Protein AF-A0A498G0J4-F1 (afdb_monomer_lite)

Secondary structure (DSSP, 8-state):
------------SS--EEEEEEEEEETTTTEEEEEEEE-S-S--------TT-TT-EEEEEEEEEETTEEEEEEEEEEE-------TT-HHHHHHHHHTTSPTT-HHHHHHHHHHHHHHHHHHHHHHHS---HHHHHHHHHHHHHHHHHTT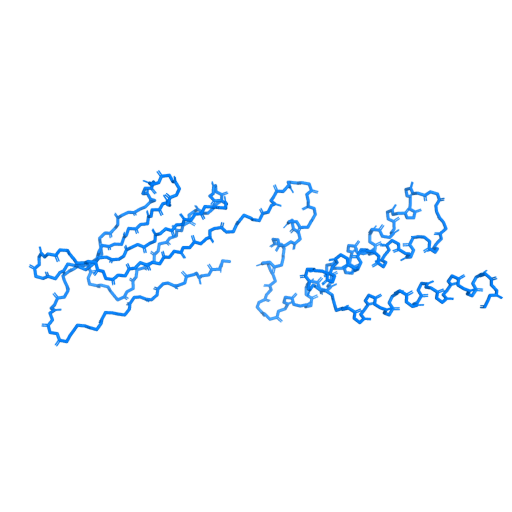SS-HHHHHHHHHHHHHHHHHHTT-

pLDDT: mean 75.8, std 14.81, range [30.44, 91.94]

Foldseek 3Di:
DPDDDDQFDDDDPDFDWAKKWKWKAFPVVRHTPDIDIGGDDNDDDDDDDLPVPAQIKIKIWMWTQTPNDTDTRDIDIDGRHNQPPPVPPPPSVVVVVLVVDDPPCSLVSLLVVLVVCLVVQLVCCVVPPPDDNLVSLVSSLVSVVVCVVVPNHPPVVSVVSVCVSVVVVVVVVVD

Sequence (175 aa):
MNDTVVSAEFRNNTNDISSWRVTAVVEETNTTLWDETVSDTDAYQHDLDVETRAGQHVEVTVYATVDGQEQFVDSARFTIADTPTNDNSLLSTLADLEGLAAPGTTESFTWFLAMIVTTLGVAAVGATLPVGGEAAGLAGVLILTGFSTIGWVGYDVVFAAGVAVGSLALLRRGL

Structure (mmCIF, N/CA/C/O backbone):
data_AF-A0A498G0J4-F1
#
_entry.id   AF-A0A498G0J4-F1
#
loop_
_atom_site.group_PDB
_atom_site.id
_atom_site.type_symbol
_atom_site.label_atom_id
_atom_site.label_alt_id
_atom_site.label_comp_id
_atom_site.label_asym_id
_atom_site.label_entity_id
_atom_site.label_seq_id
_atom_site.pdbx_PDB_ins_code
_atom_site.Cartn_x
_atom_site.Cartn_y
_atom_site.Cartn_z
_atom_site.occupancy
_atom_site.B_iso_or_equiv
_atom_site.auth_seq_id
_atom_site.auth_comp_id
_atom_site.auth_asym_id
_atom_site.auth_atom_id
_atom_site.pdbx_PDB_model_num
ATOM 1 N N . MET A 1 1 ? -13.308 2.069 2.331 1.00 30.44 1 MET A N 1
ATOM 2 C CA . MET A 1 1 ? -13.586 1.786 3.755 1.00 30.44 1 MET A CA 1
ATOM 3 C C . MET A 1 1 ? -13.578 0.276 3.910 1.00 30.44 1 MET A C 1
ATOM 5 O O . MET A 1 1 ? -14.507 -0.366 3.443 1.00 30.44 1 MET A O 1
ATOM 9 N N . ASN A 1 2 ? -12.472 -0.287 4.404 1.00 35.56 2 ASN A N 1
ATOM 10 C CA . ASN A 1 2 ? -12.374 -1.718 4.695 1.00 35.56 2 ASN A CA 1
ATOM 11 C C . ASN A 1 2 ? -13.050 -1.944 6.049 1.00 35.56 2 ASN A C 1
ATOM 13 O O . ASN A 1 2 ? -12.502 -1.560 7.079 1.00 35.56 2 ASN A O 1
ATOM 17 N N . ASP A 1 3 ? -14.259 -2.492 6.026 1.00 38.25 3 ASP A N 1
ATOM 18 C CA . ASP A 1 3 ? -15.039 -2.767 7.229 1.00 38.25 3 ASP A CA 1
ATOM 19 C C . ASP A 1 3 ? -14.449 -4.020 7.893 1.00 38.25 3 ASP A C 1
ATOM 21 O O . ASP A 1 3 ? -14.627 -5.143 7.416 1.00 38.25 3 ASP A O 1
ATOM 25 N N . THR A 1 4 ? -13.635 -3.826 8.931 1.00 49.41 4 THR A N 1
ATOM 26 C CA . THR A 1 4 ? -13.033 -4.937 9.679 1.00 49.41 4 THR A CA 1
ATOM 27 C C . THR A 1 4 ? -13.975 -5.284 10.823 1.00 49.41 4 THR A C 1
ATOM 29 O O . THR A 1 4 ? -14.064 -4.550 11.802 1.00 49.41 4 THR A O 1
ATOM 32 N N . VAL A 1 5 ? -14.718 -6.381 10.674 1.00 47.78 5 VAL A N 1
ATOM 33 C CA . VAL A 1 5 ? -15.715 -6.821 11.657 1.00 47.78 5 VAL A CA 1
ATOM 34 C C . VAL A 1 5 ? -15.070 -7.765 12.667 1.00 47.78 5 VAL A C 1
ATOM 36 O O . VAL A 1 5 ? -14.419 -8.739 12.290 1.00 47.78 5 VAL A O 1
ATOM 39 N N . VAL A 1 6 ? -15.304 -7.503 13.951 1.00 45.38 6 VAL A N 1
ATOM 40 C CA . VAL A 1 6 ? -14.991 -8.420 15.052 1.00 45.38 6 VAL A CA 1
ATOM 41 C C . VAL A 1 6 ? -16.294 -9.076 15.487 1.00 45.38 6 VAL A C 1
ATOM 43 O O . VAL A 1 6 ? -17.215 -8.374 15.896 1.00 45.38 6 VAL A O 1
ATOM 46 N N . SER A 1 7 ? -16.398 -10.404 15.394 1.00 45.69 7 SER A N 1
ATOM 47 C CA . SER A 1 7 ? -17.532 -11.139 15.966 1.00 45.69 7 SER A CA 1
ATOM 48 C C . SER A 1 7 ? -17.078 -11.888 17.212 1.00 45.69 7 SER A C 1
ATOM 50 O O . SER A 1 7 ? -16.311 -12.844 17.106 1.00 45.69 7 SER A O 1
ATOM 52 N N . ALA A 1 8 ? -17.574 -11.481 18.376 1.00 43.59 8 ALA A N 1
ATOM 53 C CA . ALA A 1 8 ? -17.450 -12.257 19.601 1.00 43.59 8 ALA A CA 1
ATOM 54 C C . ALA A 1 8 ? -18.748 -13.056 19.795 1.00 43.59 8 ALA A C 1
ATOM 56 O O . ALA A 1 8 ? -19.815 -12.477 19.984 1.00 43.59 8 ALA A O 1
ATOM 57 N N . GLU A 1 9 ? -18.677 -14.387 19.729 1.00 42.59 9 GLU A N 1
ATOM 58 C CA . GLU 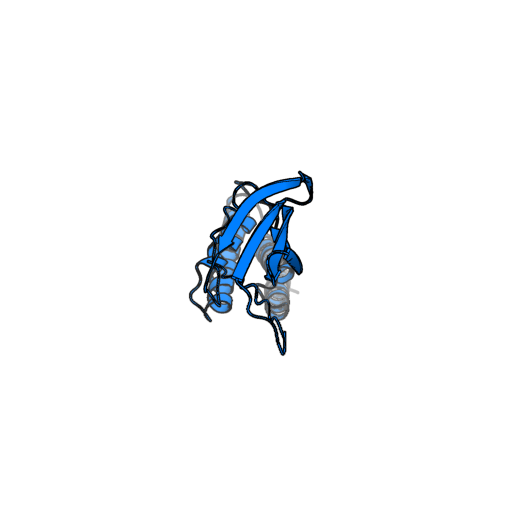A 1 9 ? -19.808 -15.252 20.073 1.00 42.59 9 GLU A CA 1
ATOM 59 C C . GLU A 1 9 ? -19.650 -15.762 21.505 1.00 42.59 9 GLU A C 1
ATOM 61 O O . GLU A 1 9 ? -18.791 -16.591 21.807 1.00 42.59 9 GLU A O 1
ATOM 66 N N . PHE A 1 10 ? -20.522 -15.303 22.399 1.00 43.44 10 PHE A N 1
ATOM 67 C CA . PHE A 1 10 ? -20.571 -15.795 23.768 1.00 43.44 10 PHE A CA 1
ATOM 68 C C . PHE A 1 10 ? -21.625 -16.894 23.892 1.00 43.44 10 PHE A C 1
ATOM 70 O O . PHE A 1 10 ? -22.830 -16.645 23.892 1.00 43.44 10 PHE A O 1
ATOM 77 N N . ARG A 1 11 ? -21.178 -18.146 24.013 1.00 38.62 11 ARG A N 1
ATOM 78 C CA . ARG A 1 11 ? -22.055 -19.265 24.379 1.00 38.62 11 ARG A CA 1
ATOM 79 C C . ARG A 1 11 ? -22.105 -19.394 25.892 1.00 38.62 11 ARG A C 1
ATOM 81 O O . ARG A 1 11 ? -21.336 -20.161 26.467 1.00 38.62 11 ARG A O 1
ATOM 88 N N . ASN A 1 12 ? -23.032 -18.692 26.533 1.00 43.75 12 ASN A N 1
ATOM 89 C CA . ASN A 1 12 ? -23.340 -18.948 27.935 1.00 43.75 12 ASN A CA 1
ATOM 90 C C . ASN A 1 12 ? -24.765 -19.464 28.071 1.00 43.75 12 ASN A C 1
ATOM 92 O O . ASN A 1 12 ? -25.736 -18.792 27.745 1.00 43.75 12 ASN A O 1
ATOM 96 N N . ASN A 1 13 ? -24.868 -20.709 28.519 1.00 42.84 13 ASN A N 1
ATOM 97 C CA . ASN A 1 13 ? -26.121 -21.441 28.572 1.00 42.84 13 ASN A CA 1
ATOM 98 C C . ASN A 1 13 ? -26.995 -21.069 29.779 1.00 42.84 13 ASN A C 1
ATOM 100 O O . ASN A 1 13 ? -27.997 -21.751 29.968 1.00 42.84 13 ASN A O 1
ATOM 104 N N . THR A 1 14 ? -26.661 -20.053 30.595 1.00 51.09 14 THR A N 1
ATOM 105 C CA . THR A 1 14 ? -27.470 -19.781 31.803 1.00 51.09 14 THR A CA 1
ATOM 106 C C . THR A 1 14 ? -27.392 -18.410 32.498 1.00 51.09 14 THR A C 1
ATOM 108 O O . THR A 1 14 ? -28.151 -18.255 33.449 1.00 51.09 14 THR A O 1
ATOM 111 N N . ASN A 1 15 ? -26.589 -17.412 32.100 1.00 53.31 15 ASN A N 1
ATOM 112 C CA . ASN A 1 15 ? -26.479 -16.175 32.906 1.00 53.31 15 ASN A CA 1
ATOM 113 C C . ASN A 1 15 ? -26.751 -14.905 32.082 1.00 53.31 15 ASN A C 1
ATOM 115 O O . ASN A 1 15 ? -26.121 -14.708 31.043 1.00 53.31 15 ASN A O 1
ATOM 119 N N . ASP A 1 16 ? -27.664 -14.055 32.566 1.00 64.62 16 ASP A N 1
ATOM 120 C CA . ASP A 1 16 ? -28.001 -12.761 31.963 1.00 64.62 16 ASP A CA 1
ATOM 121 C C . ASP A 1 16 ? -26.774 -11.832 31.988 1.00 64.62 16 ASP A C 1
ATOM 123 O O . ASP A 1 16 ? -26.195 -11.556 33.042 1.00 64.62 16 ASP A O 1
ATOM 127 N N . ILE A 1 17 ? -26.355 -11.356 30.816 1.00 71.25 17 ILE A N 1
ATOM 128 C CA . ILE A 1 17 ? -25.247 -10.406 30.671 1.00 71.25 17 ILE A CA 1
ATOM 129 C C . ILE A 1 17 ? -25.814 -9.005 30.868 1.00 71.25 17 ILE A C 1
ATOM 131 O O . ILE A 1 17 ? -26.719 -8.606 30.139 1.00 71.25 17 ILE A O 1
ATOM 135 N N . SER A 1 18 ? -25.294 -8.247 31.836 1.00 80.50 18 SER A N 1
ATOM 136 C CA . SER A 1 18 ? -25.824 -6.909 32.134 1.00 80.50 18 SER A CA 1
ATOM 137 C C . SER A 1 18 ? -25.182 -5.803 31.295 1.00 80.50 18 SER A C 1
ATOM 139 O O . SER A 1 18 ? -25.799 -4.770 31.043 1.00 80.50 18 SER A O 1
ATOM 141 N N . SER A 1 19 ? -23.920 -5.980 30.904 1.00 84.12 19 SER A N 1
ATOM 142 C CA . SER A 1 19 ? -23.195 -5.039 30.048 1.00 84.12 19 SER A CA 1
ATOM 143 C C . SER A 1 19 ? -21.946 -5.673 29.448 1.00 84.12 19 SER A C 1
ATOM 145 O O . SER A 1 19 ? -21.417 -6.661 29.958 1.00 84.12 19 SER A O 1
ATOM 147 N N . TRP A 1 20 ? -21.452 -5.047 28.391 1.00 85.50 20 TRP A N 1
ATOM 148 C CA . TRP A 1 20 ? -20.205 -5.350 27.712 1.00 85.50 20 TRP A CA 1
ATOM 149 C C . TRP A 1 20 ? -19.264 -4.164 27.864 1.00 85.50 20 TRP A C 1
ATOM 151 O O . TRP A 1 20 ? -19.692 -3.032 27.656 1.00 85.50 20 TRP A O 1
ATOM 161 N N . ARG A 1 21 ? -17.996 -4.395 28.199 1.00 88.94 21 ARG A N 1
ATOM 162 C CA . ARG A 1 21 ? -16.945 -3.380 28.088 1.00 88.94 21 ARG A CA 1
ATOM 163 C C . ARG A 1 21 ? -16.030 -3.756 26.939 1.00 88.94 21 ARG A C 1
ATOM 165 O O . ARG A 1 21 ? -15.528 -4.876 26.897 1.00 88.94 21 ARG A O 1
ATOM 172 N N . VAL A 1 22 ? -15.819 -2.837 26.012 1.00 88.44 22 VAL A N 1
ATOM 173 C CA . VAL A 1 22 ? -14.918 -3.024 24.880 1.00 88.44 22 VAL A CA 1
ATOM 174 C C . VAL A 1 22 ? -13.819 -1.980 24.994 1.00 88.44 22 VAL A C 1
ATOM 176 O O . VAL A 1 22 ? -14.094 -0.784 25.072 1.00 88.44 22 VAL A O 1
ATOM 179 N N . THR A 1 23 ? -12.574 -2.437 25.011 1.00 90.31 23 THR A N 1
ATOM 180 C CA . THR A 1 23 ? -11.399 -1.581 25.172 1.00 90.31 23 THR A CA 1
ATOM 181 C C . THR A 1 23 ? -10.451 -1.810 24.003 1.00 90.31 23 THR A C 1
ATOM 183 O O . THR A 1 23 ? -10.141 -2.956 23.690 1.00 90.31 23 THR A O 1
ATOM 186 N N . ALA A 1 24 ? -9.953 -0.740 23.385 1.00 88.75 24 ALA A N 1
ATOM 187 C CA . ALA A 1 24 ? -8.908 -0.814 22.366 1.00 88.75 24 ALA A CA 1
ATOM 188 C C . ALA A 1 24 ? -7.622 -0.149 22.856 1.00 88.75 24 ALA A C 1
ATOM 190 O O . ALA A 1 24 ? -7.640 0.993 23.325 1.00 88.75 24 ALA A O 1
ATOM 191 N N . VAL A 1 25 ? -6.495 -0.846 22.725 1.00 90.06 25 VAL A N 1
ATOM 192 C CA . VAL A 1 25 ? -5.181 -0.394 23.195 1.00 90.06 25 VAL A CA 1
ATOM 193 C C . VAL A 1 25 ? -4.144 -0.582 22.095 1.00 90.06 25 VAL A C 1
ATOM 195 O O . VAL A 1 25 ? -4.112 -1.611 21.429 1.00 90.06 25 VAL A O 1
ATOM 198 N N . VAL A 1 26 ? -3.274 0.411 21.909 1.00 88.12 26 VAL A N 1
ATOM 199 C CA . VAL A 1 26 ? -2.065 0.258 21.088 1.00 88.12 26 VAL A CA 1
ATOM 200 C C . VAL A 1 26 ? -1.035 -0.534 21.886 1.00 88.12 26 VAL A C 1
ATOM 202 O O . VAL A 1 26 ? -0.586 -0.053 22.929 1.00 88.12 26 VAL A O 1
ATOM 205 N N . GLU A 1 27 ? -0.648 -1.718 21.416 1.00 86.38 27 GLU A N 1
ATOM 206 C CA . GLU A 1 27 ? 0.245 -2.627 22.149 1.00 86.38 27 GLU A CA 1
ATOM 207 C C . GLU A 1 27 ? 1.622 -2.001 22.414 1.00 86.38 27 GLU A C 1
ATOM 209 O O . GLU A 1 27 ? 2.162 -2.123 23.514 1.00 86.38 27 GLU A O 1
ATOM 214 N N . GLU A 1 28 ? 2.196 -1.299 21.432 1.00 83.00 28 GLU A N 1
ATOM 215 C CA . GLU A 1 28 ? 3.559 -0.762 21.532 1.00 83.00 28 GLU A CA 1
ATOM 216 C C . GLU A 1 28 ? 3.696 0.332 22.590 1.00 83.00 28 GLU A C 1
ATOM 218 O O . GLU A 1 28 ? 4.736 0.454 23.241 1.00 83.00 28 GLU A O 1
ATOM 223 N N . THR A 1 29 ? 2.662 1.157 22.739 1.00 84.50 29 THR A N 1
ATOM 224 C CA . THR A 1 29 ? 2.675 2.322 23.632 1.00 84.50 29 THR A CA 1
ATOM 225 C C . THR A 1 29 ? 1.779 2.140 24.850 1.00 84.50 29 THR A C 1
ATOM 227 O O . THR A 1 29 ? 1.714 3.039 25.691 1.00 84.50 29 THR A O 1
ATOM 230 N N . ASN A 1 30 ? 1.072 1.010 24.941 1.00 87.06 30 ASN A N 1
ATOM 231 C CA . ASN A 1 30 ? 0.026 0.736 25.923 1.00 87.06 30 ASN A CA 1
ATOM 232 C C . ASN A 1 30 ? -0.978 1.898 26.058 1.00 87.06 30 ASN A C 1
ATOM 234 O O . ASN A 1 30 ? -1.400 2.272 27.153 1.00 87.06 30 ASN A O 1
ATOM 238 N N . THR A 1 31 ? -1.281 2.555 24.936 1.00 86.94 31 THR A N 1
ATOM 239 C CA . THR A 1 31 ? -2.159 3.728 24.905 1.00 86.94 31 THR A CA 1
ATOM 240 C C . THR A 1 31 ? -3.581 3.281 24.633 1.00 86.94 31 THR A C 1
ATOM 242 O O . THR A 1 31 ? -3.855 2.723 23.572 1.00 86.94 31 THR A O 1
ATOM 245 N N . THR A 1 32 ? -4.488 3.552 25.568 1.00 88.88 32 THR A N 1
ATOM 246 C CA . THR A 1 32 ? -5.921 3.331 25.367 1.00 88.88 32 THR A CA 1
ATOM 247 C C . THR A 1 32 ? -6.443 4.288 24.303 1.00 88.88 32 THR A C 1
ATOM 249 O O . THR A 1 32 ? -6.314 5.506 24.434 1.00 88.88 32 THR A O 1
ATOM 252 N N . LEU A 1 33 ? -7.012 3.726 23.241 1.00 86.06 33 LEU A N 1
ATOM 253 C CA . LEU A 1 33 ? -7.660 4.473 22.167 1.00 86.06 33 LEU A CA 1
ATOM 254 C C . LEU A 1 33 ? -9.079 4.851 22.578 1.00 86.06 33 LEU A C 1
ATOM 256 O O . LEU A 1 33 ? -9.476 6.005 22.444 1.00 86.06 33 LEU A O 1
ATOM 260 N N . TRP A 1 34 ? -9.808 3.879 23.117 1.00 87.88 34 TRP A N 1
ATOM 261 C CA . TRP A 1 34 ? -11.143 4.045 23.670 1.00 87.88 34 TRP A CA 1
ATOM 262 C C . TRP A 1 34 ? -11.450 2.886 24.623 1.00 87.88 34 TRP A C 1
ATOM 264 O O . TRP A 1 34 ? -10.852 1.809 24.533 1.00 87.88 34 TRP A O 1
ATOM 274 N N . ASP A 1 35 ? -12.352 3.139 25.564 1.00 90.44 35 ASP A N 1
ATOM 275 C CA . ASP A 1 35 ? -12.809 2.186 26.571 1.00 90.44 35 ASP A CA 1
ATOM 276 C C . ASP A 1 35 ? -14.283 2.466 26.848 1.00 90.44 35 ASP A C 1
ATOM 278 O O . ASP A 1 35 ? -14.627 3.481 27.456 1.00 90.44 35 ASP A O 1
ATOM 282 N N . GLU A 1 36 ? -15.152 1.614 26.318 1.00 88.69 36 GLU A N 1
ATOM 283 C CA . GLU A 1 36 ? -16.578 1.895 26.211 1.00 88.69 36 GLU A CA 1
ATOM 284 C C . GLU A 1 36 ? -17.394 0.766 26.816 1.00 88.69 36 GLU A C 1
ATOM 286 O O . GLU A 1 36 ? -17.119 -0.416 26.608 1.00 88.69 36 GLU A O 1
ATOM 291 N N . THR A 1 37 ? -18.414 1.137 27.586 1.00 88.69 37 THR A N 1
ATOM 292 C CA . THR A 1 37 ? -19.346 0.182 28.187 1.00 88.69 37 THR A CA 1
ATOM 293 C C . THR A 1 37 ? -20.699 0.298 27.508 1.00 88.69 37 THR A C 1
ATOM 295 O O . THR A 1 37 ? -21.330 1.352 27.534 1.00 88.69 37 THR A O 1
ATOM 298 N N . VAL A 1 38 ? -21.160 -0.805 26.936 1.00 86.00 38 VAL A N 1
ATOM 299 C CA . VAL A 1 38 ? -22.412 -0.917 26.193 1.00 86.00 38 VAL A CA 1
ATOM 300 C C . VAL A 1 38 ? -23.360 -1.890 26.886 1.00 86.00 38 VAL A C 1
ATOM 302 O O . VAL A 1 38 ? -22.966 -2.956 27.352 1.00 86.00 38 VAL A O 1
ATOM 305 N N . SER A 1 39 ? -24.630 -1.513 26.972 1.00 83.44 39 SER A N 1
ATOM 306 C CA . SER A 1 39 ? -25.714 -2.319 27.547 1.00 83.44 39 SER A CA 1
ATOM 307 C C . SER A 1 39 ? -26.675 -2.730 26.435 1.00 83.44 39 SER A C 1
ATOM 309 O O . SER A 1 39 ? -26.851 -1.967 25.488 1.00 83.44 39 SER A O 1
ATOM 311 N N . ASP A 1 40 ? -27.308 -3.897 26.560 1.00 66.81 40 ASP A N 1
ATOM 312 C CA . ASP A 1 40 ? -28.429 -4.318 25.703 1.00 66.81 40 ASP A CA 1
ATOM 313 C C . ASP A 1 40 ? -28.162 -4.238 24.187 1.00 66.81 40 ASP A C 1
ATOM 315 O O . ASP A 1 40 ? -29.012 -3.793 23.413 1.00 66.81 40 ASP A O 1
ATOM 319 N N . THR A 1 41 ? -26.975 -4.660 23.743 1.00 69.31 41 THR A N 1
ATOM 320 C CA . THR A 1 41 ? -26.645 -4.713 22.315 1.00 69.31 41 THR A CA 1
ATOM 321 C C . THR A 1 41 ? -25.939 -6.009 21.938 1.00 69.31 41 THR A C 1
ATOM 323 O O . THR A 1 41 ? -25.061 -6.482 22.659 1.00 69.31 41 THR A O 1
ATOM 326 N N . ASP A 1 42 ? -26.311 -6.547 20.777 1.00 67.25 42 ASP A N 1
ATOM 327 C CA . ASP A 1 42 ? -25.671 -7.710 20.153 1.00 67.25 42 ASP A CA 1
ATOM 328 C C . ASP A 1 42 ? -24.472 -7.301 19.278 1.00 67.25 42 ASP A C 1
ATOM 330 O O . ASP A 1 42 ? -23.692 -8.146 18.842 1.00 67.25 42 ASP A O 1
ATOM 334 N N . ALA A 1 43 ? -24.328 -6.001 18.992 1.00 67.44 43 ALA A N 1
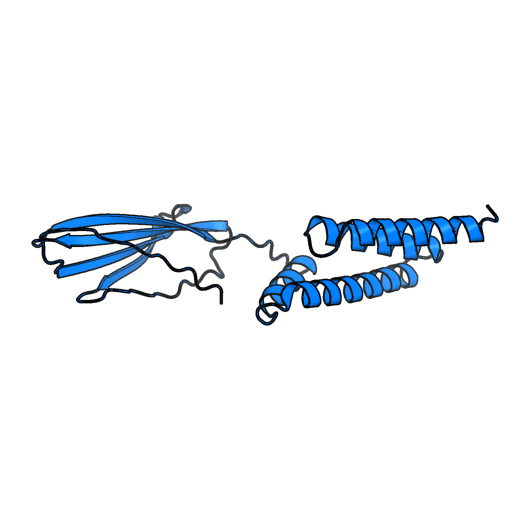ATOM 335 C CA . ALA A 1 43 ? -23.267 -5.460 18.154 1.00 67.44 43 ALA A CA 1
ATOM 336 C C . ALA A 1 43 ? -22.798 -4.086 18.648 1.00 67.44 43 ALA A C 1
ATOM 338 O O . ALA A 1 43 ? -23.593 -3.238 19.059 1.00 67.44 43 ALA A O 1
ATOM 339 N N . TYR A 1 44 ? -21.493 -3.853 18.564 1.00 73.38 44 TYR A N 1
ATOM 340 C CA . TYR A 1 44 ? -20.869 -2.574 18.867 1.00 73.38 44 TYR A CA 1
ATOM 341 C C . TYR A 1 44 ? -19.884 -2.225 17.754 1.00 73.38 44 TYR A C 1
ATOM 343 O O . TYR A 1 44 ? -19.055 -3.052 17.378 1.00 73.38 44 TYR A O 1
ATOM 351 N N . GLN A 1 45 ? -20.000 -1.013 17.217 1.00 75.12 45 GLN A N 1
ATOM 352 C CA . GLN A 1 45 ? -19.142 -0.509 16.151 1.00 75.12 45 GLN A CA 1
ATOM 353 C C . GLN A 1 45 ? -18.525 0.811 16.596 1.00 75.12 45 GLN A C 1
ATOM 355 O O . GLN A 1 45 ? -19.218 1.680 17.123 1.00 75.12 45 GLN A O 1
ATOM 360 N N . HIS A 1 46 ? -17.223 0.950 16.364 1.00 77.44 46 HIS A N 1
ATOM 361 C CA . HIS A 1 46 ? -16.488 2.173 16.637 1.00 77.44 46 HIS A CA 1
ATOM 362 C C . HIS A 1 46 ? -15.471 2.413 15.523 1.00 77.44 46 HIS A C 1
ATOM 364 O O . HIS A 1 46 ? -14.767 1.491 15.109 1.00 77.44 46 HIS A O 1
ATOM 370 N N . ASP A 1 47 ? -15.379 3.658 15.064 1.00 75.75 47 ASP A N 1
ATOM 371 C CA . ASP A 1 47 ? -14.404 4.051 14.052 1.00 75.75 47 ASP A CA 1
ATOM 372 C C . ASP A 1 47 ? -13.019 4.218 14.686 1.00 75.75 47 ASP A C 1
ATOM 374 O O . ASP A 1 47 ? -12.873 4.798 15.764 1.00 75.75 47 ASP A O 1
ATOM 378 N N . LEU A 1 48 ? -11.984 3.716 14.017 1.00 73.31 48 LEU A N 1
ATOM 379 C CA . LEU A 1 48 ? -10.600 3.883 14.446 1.00 73.31 48 LEU A CA 1
ATOM 380 C C . LEU A 1 48 ? -9.859 4.796 13.468 1.00 73.31 48 LEU A C 1
ATOM 382 O O . LEU A 1 48 ? -9.769 4.495 12.280 1.00 73.31 48 LEU A O 1
ATOM 386 N N . ASP A 1 49 ? -9.281 5.883 13.983 1.00 70.75 49 ASP A N 1
ATOM 387 C CA . ASP A 1 49 ? -8.371 6.728 13.210 1.00 70.75 49 ASP A CA 1
ATOM 388 C C . ASP A 1 49 ? -6.990 6.062 13.087 1.00 70.75 49 ASP A C 1
ATOM 390 O O . ASP A 1 49 ? -6.199 6.001 14.041 1.00 70.75 49 ASP A O 1
ATOM 394 N N . VAL A 1 50 ? -6.723 5.549 11.887 1.00 67.62 50 VAL A N 1
ATOM 395 C CA . VAL A 1 50 ? -5.517 4.791 11.537 1.00 67.62 50 VAL A CA 1
ATOM 396 C C . VAL A 1 50 ? -4.420 5.643 10.887 1.00 67.62 50 VAL A C 1
ATOM 398 O O . VAL A 1 50 ? -3.303 5.148 10.745 1.00 67.62 50 VAL A O 1
ATOM 401 N N . GLU A 1 51 ? -4.676 6.913 10.536 1.00 61.25 51 GLU A N 1
ATOM 402 C CA . GLU A 1 51 ? -3.750 7.720 9.710 1.00 61.25 51 GLU A CA 1
ATOM 403 C C . GLU A 1 51 ? -2.386 7.958 10.377 1.00 61.25 51 GLU A C 1
ATOM 405 O O . GLU A 1 51 ? -1.358 8.035 9.711 1.00 61.25 51 GLU A O 1
ATOM 410 N N . THR A 1 52 ? -2.352 8.042 11.708 1.00 64.50 52 THR A N 1
ATOM 411 C CA . THR A 1 52 ? -1.129 8.342 12.478 1.00 64.50 52 THR A CA 1
ATOM 412 C C . THR A 1 52 ? -0.477 7.113 13.111 1.00 64.50 52 THR A C 1
ATOM 414 O O . THR A 1 52 ? 0.450 7.249 13.911 1.00 64.50 52 THR A O 1
ATOM 417 N N . ARG A 1 53 ? -0.972 5.910 12.792 1.00 66.56 53 ARG A N 1
ATOM 418 C CA . ARG A 1 53 ? -0.673 4.671 13.535 1.00 66.56 53 ARG A CA 1
ATOM 419 C C . ARG A 1 53 ? -0.201 3.525 12.637 1.00 66.56 53 ARG A C 1
ATOM 421 O O . ARG A 1 53 ? -0.243 2.364 13.034 1.00 66.56 53 ARG A O 1
ATOM 428 N N . ALA A 1 54 ? 0.260 3.858 11.432 1.00 69.31 54 ALA A N 1
ATOM 429 C CA . ALA A 1 54 ? 0.876 2.928 10.492 1.00 69.31 54 ALA A CA 1
ATOM 430 C C . ALA A 1 54 ? 1.988 2.097 11.166 1.00 69.31 54 ALA A C 1
ATOM 432 O O . ALA A 1 54 ? 2.845 2.633 11.870 1.00 69.31 54 ALA A O 1
ATOM 433 N N . GLY A 1 55 ? 1.941 0.776 10.983 1.00 69.69 55 GLY A N 1
ATOM 434 C CA . GLY A 1 55 ? 2.912 -0.175 11.536 1.00 69.69 55 GLY A CA 1
ATOM 435 C C . GLY A 1 55 ? 2.686 -0.586 12.992 1.00 69.69 55 GLY A C 1
ATOM 436 O O . GLY A 1 55 ? 3.442 -1.416 13.496 1.00 69.69 55 GLY A O 1
ATOM 437 N N . GLN A 1 56 ? 1.669 -0.038 13.664 1.00 78.81 56 GLN A N 1
ATOM 438 C CA . GLN A 1 56 ? 1.339 -0.364 15.054 1.00 78.81 56 GLN A CA 1
ATOM 439 C C . GLN A 1 56 ? 0.294 -1.476 15.157 1.00 78.81 56 GLN A C 1
ATOM 441 O O . GLN A 1 56 ? -0.441 -1.766 14.204 1.00 78.81 56 GLN A O 1
ATOM 446 N N . HIS A 1 57 ? 0.208 -2.081 16.339 1.00 84.00 57 HIS A N 1
ATOM 447 C CA . HIS A 1 57 ? -0.771 -3.113 16.643 1.00 84.00 57 HIS A CA 1
ATOM 448 C C . HIS A 1 57 ? -1.812 -2.590 17.626 1.00 84.00 57 HIS A C 1
ATOM 450 O O . HIS A 1 57 ? -1.485 -2.027 18.670 1.00 84.00 57 HIS A O 1
ATOM 456 N N . VAL A 1 58 ? -3.080 -2.800 17.288 1.00 85.12 58 VAL A N 1
ATOM 457 C CA . VAL A 1 58 ? -4.212 -2.478 18.154 1.00 85.12 58 VAL A CA 1
ATOM 458 C C . VAL A 1 58 ? -4.813 -3.774 18.666 1.00 85.12 58 VAL A C 1
ATOM 460 O O . VAL A 1 58 ? -5.301 -4.587 17.883 1.00 85.12 58 VAL A O 1
ATOM 463 N N . GLU A 1 59 ? -4.779 -3.963 19.977 1.00 88.38 59 GLU A N 1
ATOM 464 C CA . GLU A 1 59 ? -5.503 -5.029 20.658 1.00 88.38 59 GLU A CA 1
ATOM 465 C C . GLU A 1 59 ? -6.871 -4.495 21.087 1.00 88.38 59 GLU A C 1
ATOM 467 O O . GLU A 1 59 ? -6.967 -3.495 21.799 1.00 88.38 59 GLU A O 1
ATOM 472 N N . VAL A 1 60 ? -7.932 -5.151 20.626 1.00 87.31 60 VAL A N 1
ATOM 473 C CA . VAL A 1 60 ? -9.303 -4.905 21.068 1.00 87.31 60 VAL A CA 1
ATOM 474 C C . VAL A 1 60 ? -9.704 -6.043 21.985 1.00 87.31 60 VAL A C 1
ATOM 476 O O . VAL A 1 60 ? -9.723 -7.196 21.562 1.00 87.31 60 VAL A O 1
ATOM 479 N N . THR A 1 61 ? -10.062 -5.714 23.217 1.00 89.00 61 THR A N 1
ATOM 480 C CA . THR A 1 61 ? -10.455 -6.674 24.243 1.00 89.00 61 THR A CA 1
ATOM 481 C C . THR A 1 61 ? -11.900 -6.449 24.648 1.00 89.00 61 THR A C 1
ATOM 483 O O . THR A 1 61 ? -12.321 -5.319 24.902 1.00 89.00 61 THR A O 1
ATOM 486 N N . VAL A 1 62 ? -12.655 -7.541 24.730 1.00 87.56 62 VAL A N 1
ATOM 487 C CA . VAL A 1 62 ? -14.057 -7.555 25.138 1.00 87.56 62 VAL A CA 1
ATOM 488 C C . VAL A 1 62 ? -14.173 -8.212 26.507 1.00 87.56 62 VAL A C 1
ATOM 490 O O . VAL A 1 62 ? -13.711 -9.335 26.730 1.00 87.56 62 VAL A O 1
ATOM 493 N N . TYR A 1 63 ? -14.854 -7.522 27.410 1.00 87.62 63 TYR A N 1
ATOM 494 C CA . TYR A 1 63 ? -15.264 -8.022 28.709 1.00 87.62 63 TYR A CA 1
ATOM 495 C C . TYR A 1 63 ? -16.792 -8.051 28.801 1.00 87.62 63 TYR A C 1
ATOM 497 O O . TYR A 1 63 ? -17.470 -7.153 28.304 1.00 87.62 63 TYR A O 1
ATOM 505 N N . ALA A 1 64 ? -17.344 -9.055 29.474 1.00 87.38 64 ALA A N 1
ATOM 506 C CA . ALA A 1 64 ? -18.758 -9.123 29.831 1.00 87.38 64 ALA A CA 1
ATOM 507 C C . ALA A 1 64 ? -18.920 -8.955 31.338 1.00 87.38 64 ALA A C 1
ATOM 509 O O . ALA A 1 64 ? -18.194 -9.568 32.120 1.00 87.38 64 ALA A O 1
ATOM 510 N N . THR A 1 65 ? -19.912 -8.179 31.759 1.00 86.06 65 THR A N 1
ATOM 511 C CA . THR A 1 65 ? -20.345 -8.144 33.155 1.00 86.06 65 THR A CA 1
ATOM 512 C C . THR A 1 65 ? -21.428 -9.193 33.362 1.00 86.06 65 THR A C 1
ATOM 514 O O . THR A 1 65 ? -22.540 -9.064 32.847 1.00 86.06 65 THR A O 1
ATOM 517 N N . VAL A 1 66 ? -21.098 -10.228 34.130 1.00 82.62 66 VAL A N 1
ATOM 518 C CA . VAL A 1 66 ? -21.997 -11.328 34.494 1.00 82.62 66 VAL A CA 1
ATOM 519 C C . VAL A 1 66 ? -22.141 -11.323 36.010 1.00 82.62 66 VAL A C 1
ATOM 521 O O . VAL A 1 66 ? -21.140 -11.334 36.726 1.00 82.62 66 VAL A O 1
ATOM 524 N N . ASP A 1 67 ? -23.376 -11.252 36.508 1.00 82.00 67 ASP A N 1
ATOM 525 C CA . ASP A 1 67 ? -23.676 -11.202 37.949 1.00 82.00 67 ASP A CA 1
ATOM 526 C C . ASP A 1 67 ? -22.930 -10.076 38.704 1.00 82.00 67 ASP A C 1
ATOM 528 O O . ASP A 1 67 ? -22.520 -10.222 39.858 1.00 82.00 67 ASP A O 1
ATOM 532 N N . GLY A 1 68 ? -22.722 -8.931 38.042 1.00 79.56 68 GLY A N 1
ATOM 533 C CA . GLY A 1 68 ? -22.008 -7.779 38.607 1.00 79.56 68 GLY A CA 1
ATOM 534 C C . GLY A 1 68 ? -20.487 -7.952 38.706 1.00 79.56 68 GLY A C 1
ATOM 535 O O . GLY A 1 68 ? -19.830 -7.181 39.410 1.00 79.56 68 GLY A O 1
ATOM 536 N N . GLN A 1 69 ? -19.916 -8.956 38.037 1.00 81.06 69 GLN A N 1
ATOM 537 C CA . GLN A 1 69 ? -18.472 -9.160 37.911 1.00 81.06 69 GLN A CA 1
ATOM 538 C C . GLN A 1 69 ? -18.046 -9.104 36.446 1.00 81.06 69 GLN A C 1
ATOM 540 O O . GLN A 1 69 ? -18.665 -9.728 35.588 1.00 81.06 69 GLN A O 1
ATOM 545 N N . GLU A 1 70 ? -16.963 -8.381 36.172 1.00 84.69 70 GLU A N 1
ATOM 546 C CA . GLU A 1 70 ? -16.371 -8.307 34.840 1.00 84.69 70 GLU A CA 1
ATOM 547 C C . GLU A 1 70 ? -15.562 -9.577 34.540 1.00 84.69 70 GLU A C 1
ATOM 549 O O . GLU A 1 70 ? -14.729 -10.011 35.339 1.00 84.69 70 GLU A O 1
ATOM 554 N N . GLN A 1 71 ? -15.816 -10.178 33.383 1.00 85.12 71 GLN A N 1
ATOM 555 C CA . GLN A 1 71 ? -15.153 -11.377 32.892 1.00 85.12 71 GLN A CA 1
ATOM 556 C C . GLN A 1 71 ? -14.576 -11.103 31.509 1.00 85.12 71 GLN A C 1
ATOM 558 O O . GLN A 1 71 ? -15.253 -10.551 30.648 1.00 85.12 71 GLN A O 1
ATOM 563 N N . PHE A 1 72 ? -13.324 -11.503 31.291 1.00 84.88 72 PHE A N 1
ATOM 564 C CA . PHE A 1 72 ? -12.725 -11.498 29.959 1.00 84.88 72 PHE A CA 1
ATOM 565 C C . PHE A 1 72 ? -13.486 -12.463 29.048 1.00 84.88 72 PHE A C 1
ATOM 567 O O . PHE A 1 72 ? -13.754 -13.600 29.446 1.00 84.88 72 PHE A O 1
ATOM 574 N N . VAL A 1 73 ? -13.810 -12.009 27.840 1.00 84.94 73 VAL A N 1
ATOM 575 C CA . VAL A 1 73 ? -14.533 -12.806 26.846 1.00 84.94 73 VAL A CA 1
ATOM 576 C C . VAL A 1 73 ? -13.618 -13.168 25.694 1.00 84.94 73 VAL A C 1
ATOM 578 O O . VAL A 1 73 ? -13.434 -14.354 25.427 1.00 84.94 73 VAL A O 1
ATOM 581 N N . ASP A 1 74 ? -13.050 -12.163 25.031 1.00 81.50 74 ASP A N 1
ATOM 582 C CA . ASP A 1 74 ? -12.199 -12.370 23.864 1.00 81.50 74 ASP A CA 1
ATOM 583 C C . ASP A 1 74 ? -11.275 -11.172 23.627 1.00 81.50 74 ASP A C 1
ATOM 585 O O . ASP A 1 74 ? -11.543 -10.065 24.110 1.00 81.50 74 ASP A O 1
ATOM 589 N N . SER A 1 75 ? -10.209 -11.379 22.857 1.00 83.12 75 SER A N 1
ATOM 590 C CA . SER A 1 75 ? -9.422 -10.283 22.298 1.00 83.12 75 SER A CA 1
ATOM 591 C C . SER A 1 75 ? -9.006 -10.554 20.859 1.00 83.12 75 SER A C 1
ATOM 593 O O . SER A 1 75 ? -8.752 -11.686 20.444 1.00 83.12 75 SER A O 1
ATOM 595 N N . ALA A 1 76 ? -8.940 -9.484 20.075 1.00 78.12 76 ALA A N 1
ATOM 596 C CA . ALA A 1 76 ? -8.520 -9.514 18.688 1.00 78.12 76 ALA A CA 1
ATOM 597 C C . ALA A 1 76 ? -7.407 -8.494 18.466 1.00 78.12 76 ALA A C 1
ATOM 599 O O . ALA A 1 76 ? -7.483 -7.349 18.909 1.00 78.12 76 ALA A O 1
ATOM 600 N N . ARG A 1 77 ? -6.373 -8.921 17.743 1.00 79.19 77 ARG A N 1
ATOM 601 C CA . ARG A 1 77 ? -5.219 -8.092 17.408 1.00 79.19 77 ARG A CA 1
ATOM 602 C C . ARG A 1 77 ? -5.290 -7.665 15.950 1.00 79.19 77 ARG A C 1
ATOM 604 O O . ARG A 1 77 ? -5.349 -8.512 15.058 1.00 79.19 77 ARG A O 1
ATOM 611 N N . PHE A 1 78 ? -5.210 -6.364 15.717 1.00 76.19 78 PHE A N 1
ATOM 612 C CA . PHE A 1 78 ? -5.190 -5.756 14.392 1.00 76.19 78 PHE A CA 1
ATOM 613 C C . PHE A 1 78 ? -3.822 -5.151 14.130 1.00 76.19 78 PHE A C 1
ATOM 615 O O . PHE A 1 78 ? -3.336 -4.333 14.905 1.00 76.19 78 PHE A O 1
ATOM 622 N N . THR A 1 79 ? -3.204 -5.533 13.017 1.00 75.94 79 THR A N 1
ATOM 623 C CA . THR A 1 79 ? -2.023 -4.837 12.510 1.00 75.94 79 THR A CA 1
ATOM 624 C C . THR A 1 79 ? -2.491 -3.706 11.608 1.00 75.94 79 THR A C 1
ATOM 626 O O . THR A 1 79 ? -3.132 -3.958 10.584 1.00 75.94 79 THR A O 1
ATOM 629 N N . ILE A 1 80 ? -2.152 -2.467 11.959 1.00 73.69 80 ILE A N 1
ATOM 630 C CA . ILE A 1 80 ? -2.318 -1.337 11.048 1.00 73.69 80 ILE A CA 1
ATOM 631 C C . ILE A 1 80 ? -1.168 -1.422 10.053 1.00 73.69 80 ILE A C 1
ATOM 633 O O . ILE A 1 80 ? -0.004 -1.257 10.416 1.00 73.69 80 ILE A O 1
ATOM 637 N N . ALA A 1 81 ? -1.486 -1.748 8.801 1.00 60.97 81 ALA A N 1
ATOM 638 C CA . ALA A 1 81 ? -0.474 -1.887 7.768 1.00 60.97 81 ALA A CA 1
ATOM 639 C C . ALA A 1 81 ? 0.314 -0.577 7.622 1.00 60.97 81 ALA A C 1
ATOM 641 O O . ALA A 1 81 ? -0.266 0.491 7.439 1.00 60.97 81 ALA A O 1
ATOM 642 N N . ASP A 1 82 ? 1.639 -0.677 7.707 1.00 55.78 82 ASP A N 1
ATOM 643 C CA . ASP A 1 82 ? 2.537 0.384 7.270 1.00 55.78 82 ASP A CA 1
ATOM 644 C C . ASP A 1 82 ? 2.625 0.303 5.748 1.00 55.78 82 ASP A C 1
ATOM 646 O O . ASP A 1 82 ? 3.427 -0.450 5.189 1.00 55.78 82 ASP A O 1
ATOM 650 N N . THR A 1 83 ? 1.716 0.984 5.053 1.00 54.28 83 THR A N 1
ATOM 651 C CA . THR A 1 83 ? 1.915 1.253 3.633 1.00 54.28 83 THR A CA 1
ATOM 652 C C . THR A 1 83 ? 2.988 2.331 3.558 1.00 54.28 83 THR A C 1
ATOM 654 O O . THR A 1 83 ? 2.731 3.436 4.028 1.00 54.28 83 THR A O 1
ATOM 657 N N . PRO A 1 84 ? 4.182 2.062 2.994 1.00 46.56 84 PRO A N 1
ATOM 658 C CA . PRO A 1 84 ? 5.243 3.055 2.924 1.00 46.56 84 PRO A CA 1
ATOM 659 C C . PRO A 1 84 ? 4.803 4.227 2.039 1.00 46.56 84 PRO A C 1
ATOM 661 O O . PRO A 1 84 ? 5.005 4.230 0.821 1.00 46.56 84 PRO A O 1
ATOM 664 N N . THR A 1 85 ? 4.214 5.239 2.666 1.00 47.84 85 THR A N 1
ATOM 665 C CA . THR A 1 85 ? 3.874 6.541 2.101 1.00 47.84 85 THR A CA 1
ATOM 666 C C . THR A 1 85 ? 5.150 7.368 2.043 1.00 47.84 85 THR A C 1
ATOM 668 O O . THR A 1 85 ? 5.391 8.309 2.789 1.00 47.84 85 THR A O 1
ATOM 671 N N . ASN A 1 86 ? 6.049 7.000 1.134 1.00 48.03 86 ASN A N 1
ATOM 672 C CA . ASN A 1 86 ? 6.939 8.020 0.607 1.00 48.03 86 ASN A CA 1
ATOM 673 C C . ASN A 1 86 ? 6.052 8.912 -0.268 1.00 48.03 86 ASN A C 1
ATOM 675 O O . ASN A 1 86 ? 5.557 8.436 -1.286 1.00 48.03 86 ASN A O 1
ATOM 679 N N . ASP A 1 87 ? 5.867 10.178 0.110 1.00 48.00 87 ASP A N 1
ATOM 680 C CA . ASP A 1 87 ? 5.064 11.174 -0.627 1.00 48.00 87 ASP A CA 1
ATOM 681 C C . ASP A 1 87 ? 5.494 11.359 -2.101 1.00 48.00 87 ASP A C 1
ATOM 683 O O . ASP A 1 87 ? 4.800 11.995 -2.890 1.00 48.00 87 ASP A O 1
ATOM 687 N N . ASN A 1 88 ? 6.639 10.791 -2.502 1.00 50.41 88 ASN A N 1
ATOM 688 C CA . ASN A 1 88 ? 7.131 10.759 -3.882 1.00 50.41 88 ASN A CA 1
ATOM 689 C C . ASN A 1 88 ? 7.074 9.362 -4.533 1.00 50.41 88 ASN A C 1
ATOM 691 O O . ASN A 1 88 ? 7.502 9.190 -5.678 1.00 50.41 88 ASN A O 1
ATOM 695 N N . SER A 1 89 ? 6.595 8.340 -3.821 1.00 54.81 89 SER A N 1
ATOM 696 C CA . SER A 1 89 ? 6.434 6.986 -4.345 1.00 54.81 89 SER A CA 1
ATOM 697 C C . SER A 1 89 ? 5.104 6.880 -5.069 1.00 54.81 89 SER A C 1
ATOM 699 O O . SER A 1 89 ? 4.061 6.633 -4.461 1.00 54.81 89 SER A O 1
ATOM 701 N N . LEU A 1 90 ? 5.185 6.986 -6.399 1.00 57.97 90 LEU A N 1
ATOM 702 C CA . LEU A 1 90 ? 4.086 6.685 -7.316 1.00 57.97 90 LEU A CA 1
ATOM 703 C C . LEU A 1 90 ? 3.416 5.350 -6.978 1.00 57.97 90 LEU A C 1
ATOM 705 O O . LEU A 1 90 ? 2.214 5.224 -7.147 1.00 57.97 90 LEU A O 1
ATOM 709 N N . LEU A 1 91 ? 4.169 4.369 -6.473 1.00 57.66 91 LEU A N 1
ATOM 710 C CA . LEU A 1 91 ? 3.627 3.057 -6.140 1.00 57.66 91 LEU A CA 1
ATOM 711 C C . LEU A 1 91 ? 2.670 3.095 -4.938 1.00 57.66 91 LEU A C 1
ATOM 713 O O . LEU A 1 91 ? 1.673 2.383 -4.961 1.00 57.66 91 LEU A O 1
ATOM 717 N N . SER A 1 92 ? 2.929 3.939 -3.931 1.00 56.62 92 SER A N 1
ATOM 718 C CA . SER A 1 92 ? 2.025 4.077 -2.775 1.00 56.62 92 SER A CA 1
ATOM 719 C C . SER A 1 92 ? 0.737 4.808 -3.163 1.00 56.62 92 SER A C 1
ATOM 721 O O . SER A 1 92 ? -0.352 4.317 -2.893 1.00 56.62 92 SER A O 1
ATOM 723 N N . THR A 1 93 ? 0.846 5.886 -3.948 1.00 60.97 93 THR A N 1
ATOM 724 C CA . THR A 1 93 ? -0.319 6.610 -4.482 1.00 60.97 93 THR A CA 1
ATOM 725 C C . THR A 1 93 ? -1.161 5.732 -5.411 1.00 60.97 93 THR A C 1
ATOM 727 O O . THR A 1 93 ? -2.385 5.819 -5.424 1.00 60.97 93 THR A O 1
ATOM 730 N N . LEU A 1 94 ? -0.515 4.877 -6.209 1.00 61.31 94 LEU A N 1
ATOM 731 C CA . LEU A 1 94 ? -1.204 3.941 -7.096 1.00 61.31 94 LEU A CA 1
ATOM 732 C C . LEU A 1 94 ? -1.912 2.820 -6.314 1.00 61.31 94 LEU A C 1
ATOM 734 O O . LEU A 1 94 ? -2.984 2.397 -6.741 1.00 61.31 94 LEU A O 1
ATOM 738 N N . ALA A 1 95 ? -1.366 2.383 -5.176 1.00 60.44 95 ALA A N 1
ATOM 739 C CA . ALA A 1 95 ? -2.024 1.428 -4.282 1.00 60.44 95 ALA A CA 1
ATOM 740 C C . ALA A 1 95 ? -3.268 2.032 -3.601 1.00 60.44 95 ALA A C 1
ATOM 742 O O . ALA A 1 95 ? -4.305 1.375 -3.533 1.00 60.44 95 ALA A O 1
ATOM 743 N N . ASP A 1 96 ? -3.225 3.305 -3.195 1.00 62.91 96 ASP A N 1
ATOM 744 C CA . ASP A 1 96 ? -4.405 4.007 -2.659 1.00 62.91 96 ASP A CA 1
ATOM 745 C C . ASP A 1 96 ? -5.520 4.156 -3.708 1.00 62.91 96 ASP A C 1
ATOM 747 O O . ASP A 1 96 ? -6.712 4.078 -3.399 1.00 62.91 96 ASP A O 1
ATOM 751 N N . LEU A 1 97 ? -5.140 4.320 -4.980 1.00 59.09 97 LEU A N 1
ATOM 752 C CA . LEU A 1 97 ? -6.068 4.357 -6.112 1.00 59.09 97 LEU A CA 1
ATOM 753 C C . LEU A 1 97 ? -6.759 3.011 -6.355 1.00 59.09 97 LEU A C 1
ATOM 755 O O . LEU A 1 97 ? -7.922 3.001 -6.754 1.00 59.09 97 LEU A O 1
ATOM 759 N N . GLU A 1 98 ? -6.095 1.882 -6.099 1.00 57.41 98 GLU A N 1
ATOM 760 C CA . GLU A 1 98 ? -6.718 0.553 -6.182 1.00 57.41 98 GLU A CA 1
ATOM 761 C C . GLU A 1 98 ? -7.899 0.426 -5.203 1.00 57.41 98 GLU A C 1
ATOM 763 O O . GLU A 1 98 ? -8.939 -0.138 -5.551 1.00 57.41 98 GLU A O 1
ATOM 768 N N . GLY A 1 99 ? -7.797 1.057 -4.028 1.00 60.25 99 GLY A N 1
ATOM 769 C CA . GLY A 1 99 ? -8.878 1.148 -3.042 1.00 60.25 99 GLY A CA 1
ATOM 770 C C . GLY A 1 99 ? -10.100 1.972 -3.484 1.00 60.25 99 GLY A C 1
ATOM 771 O O . GLY A 1 99 ? -11.145 1.899 -2.834 1.00 60.25 99 GLY A O 1
ATOM 772 N N . LEU A 1 100 ? -9.999 2.732 -4.584 1.00 60.03 100 LEU A N 1
ATOM 773 C CA . LEU A 1 100 ? -11.106 3.479 -5.203 1.00 60.03 100 LEU A CA 1
ATOM 774 C C . LEU A 1 100 ? -11.829 2.680 -6.300 1.00 60.03 100 LEU A C 1
ATOM 776 O O . LEU A 1 100 ? -12.849 3.144 -6.820 1.00 60.03 100 LEU A O 1
ATOM 780 N N . ALA A 1 101 ? -11.321 1.502 -6.677 1.00 59.38 101 ALA A N 1
ATOM 781 C CA . ALA A 1 101 ? -11.970 0.656 -7.668 1.00 59.38 101 ALA A CA 1
ATOM 782 C C . ALA A 1 101 ? -13.333 0.160 -7.153 1.00 59.38 101 ALA A C 1
ATOM 784 O O . ALA A 1 101 ? -13.487 -0.223 -5.992 1.00 59.38 101 ALA A O 1
ATOM 785 N N . ALA A 1 102 ? -14.336 0.139 -8.035 1.00 59.97 102 ALA A N 1
ATOM 786 C CA . ALA A 1 102 ? -15.628 -0.445 -7.704 1.00 59.97 102 ALA A CA 1
ATOM 787 C C . ALA A 1 102 ? -15.469 -1.952 -7.397 1.00 59.97 102 ALA A C 1
ATOM 789 O O . ALA A 1 102 ? -14.603 -2.616 -7.982 1.00 59.97 102 ALA A O 1
ATOM 790 N N . PRO A 1 103 ? -16.302 -2.530 -6.511 1.00 59.56 103 PRO A N 1
ATOM 791 C CA . PRO A 1 103 ? -16.228 -3.951 -6.192 1.00 59.56 103 PRO A CA 1
ATOM 792 C C . PRO A 1 103 ? -16.287 -4.816 -7.459 1.00 59.56 103 PRO A C 1
ATOM 794 O O . PRO A 1 103 ? -17.194 -4.674 -8.278 1.00 59.56 103 PRO A O 1
ATOM 797 N N . GLY A 1 104 ? -15.304 -5.703 -7.629 1.00 70.44 104 GLY A N 1
ATOM 798 C CA . GLY A 1 104 ? -15.190 -6.584 -8.796 1.00 70.44 104 GLY A CA 1
ATOM 799 C C . GLY A 1 104 ? -14.515 -5.971 -10.030 1.00 70.44 104 GLY A C 1
ATOM 800 O O . GLY A 1 104 ? -14.358 -6.678 -11.022 1.00 70.44 104 GLY A O 1
ATOM 801 N N . THR A 1 105 ? -14.081 -4.703 -9.996 1.00 73.94 105 THR A N 1
ATOM 802 C CA . THR A 1 105 ? -13.350 -4.071 -11.117 1.00 73.94 105 THR A CA 1
ATOM 803 C C . THR A 1 105 ? -11.852 -3.903 -10.869 1.00 73.94 105 THR A C 1
ATOM 805 O O . THR A 1 105 ? -11.155 -3.365 -11.727 1.00 73.94 105 THR A O 1
ATOM 808 N N . THR A 1 106 ? -11.354 -4.344 -9.712 1.00 71.81 106 THR A N 1
ATOM 809 C CA . THR A 1 106 ? -9.970 -4.145 -9.260 1.00 71.81 106 THR A CA 1
ATOM 810 C C . THR A 1 106 ? -8.947 -4.620 -10.288 1.00 71.81 106 THR A C 1
ATOM 812 O O . THR A 1 106 ? -8.081 -3.847 -10.673 1.00 71.81 106 THR A O 1
ATOM 815 N N . GLU A 1 107 ? -9.112 -5.829 -10.832 1.00 75.25 107 GLU A N 1
ATOM 816 C CA . GLU A 1 107 ? -8.199 -6.389 -11.839 1.00 75.25 107 GLU A CA 1
ATOM 817 C C . GLU A 1 107 ? -8.138 -5.540 -13.118 1.00 75.25 107 GLU A C 1
ATOM 819 O O . GLU A 1 107 ? -7.065 -5.261 -13.643 1.00 75.25 107 GLU A O 1
ATOM 824 N N . SER A 1 108 ? -9.287 -5.076 -13.616 1.00 79.19 108 SER A N 1
ATOM 825 C CA . SER A 1 108 ? -9.329 -4.223 -14.813 1.00 79.19 108 SER A CA 1
ATOM 826 C C . SER A 1 108 ? -8.723 -2.842 -14.553 1.00 79.19 108 SER A C 1
ATOM 828 O O . SER A 1 108 ? -8.105 -2.249 -15.439 1.00 79.19 108 SER A O 1
ATOM 830 N N . PHE A 1 109 ? -8.898 -2.327 -13.338 1.00 77.00 109 PHE A N 1
ATOM 831 C CA . PHE A 1 109 ? -8.391 -1.027 -12.929 1.00 77.00 109 PHE A CA 1
ATOM 832 C C . PHE A 1 109 ? -6.866 -1.033 -12.742 1.00 77.00 109 PHE A C 1
ATOM 834 O O . PHE A 1 109 ? -6.184 -0.156 -13.278 1.00 77.00 109 PHE A O 1
ATOM 841 N N . THR A 1 110 ? -6.309 -2.047 -12.075 1.00 81.62 110 THR A N 1
ATOM 842 C CA . THR A 1 110 ? -4.852 -2.208 -11.917 1.00 81.62 110 THR A CA 1
ATOM 843 C C . THR A 1 110 ? -4.164 -2.440 -13.259 1.00 81.62 110 THR A C 1
ATOM 845 O O . THR A 1 110 ? -3.124 -1.835 -13.526 1.00 81.62 110 THR A O 1
ATOM 848 N N . TRP A 1 111 ? -4.783 -3.203 -14.165 1.00 83.38 111 TRP A N 1
ATOM 849 C CA . TRP A 1 111 ? -4.308 -3.360 -15.543 1.00 83.38 111 TRP A CA 1
ATOM 850 C C . TRP A 1 111 ? -4.263 -2.045 -16.321 1.00 83.38 111 TRP A C 1
ATOM 852 O O . TRP A 1 111 ? -3.278 -1.742 -17.0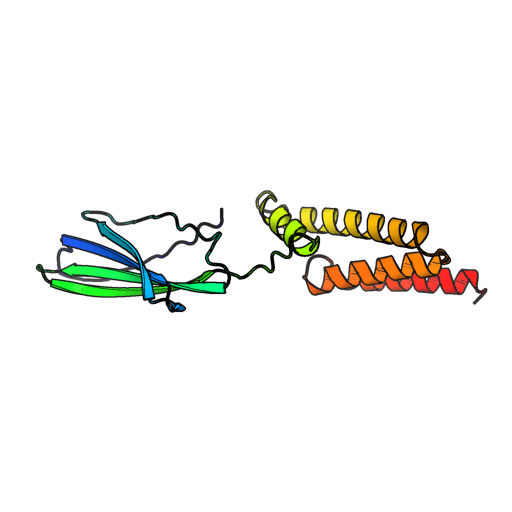00 1.00 83.38 111 TRP A O 1
ATOM 862 N N . PHE A 1 112 ? -5.328 -1.250 -16.229 1.00 83.88 112 PHE A N 1
ATOM 863 C CA . PHE A 1 112 ? -5.395 0.057 -16.874 1.00 83.88 112 PHE A CA 1
ATOM 864 C C . PHE A 1 112 ? -4.289 0.993 -16.366 1.00 83.88 112 PHE A C 1
ATOM 866 O O . PHE A 1 112 ? -3.587 1.618 -17.169 1.00 83.88 112 PHE A O 1
ATOM 873 N N . LEU A 1 113 ? -4.080 1.039 -15.048 1.00 84.19 113 LEU A N 1
ATOM 874 C CA . LEU A 1 113 ? -3.009 1.825 -14.438 1.00 84.19 113 LEU A CA 1
ATOM 875 C C . LEU A 1 113 ? -1.624 1.336 -14.867 1.00 84.19 113 LEU A C 1
ATOM 877 O O . LEU A 1 113 ? -0.799 2.148 -15.293 1.00 84.19 113 LEU A O 1
ATOM 881 N N . ALA A 1 114 ? -1.382 0.025 -14.828 1.00 87.12 114 ALA A N 1
ATOM 882 C CA . ALA A 1 114 ? -0.117 -0.565 -15.251 1.00 87.12 114 ALA A CA 1
ATOM 883 C C . ALA A 1 114 ? 0.222 -0.190 -16.703 1.00 87.12 114 ALA A C 1
ATOM 885 O O . ALA A 1 114 ? 1.362 0.179 -17.001 1.00 87.12 114 ALA A O 1
ATOM 886 N N . MET A 1 115 ? -0.767 -0.193 -17.601 1.00 87.00 115 MET A N 1
ATOM 887 C CA . MET A 1 115 ? -0.581 0.205 -19.000 1.00 87.00 115 MET A CA 1
ATOM 888 C C . MET A 1 115 ? -0.250 1.692 -19.162 1.00 87.00 115 MET A C 1
ATOM 890 O O . MET A 1 115 ? 0.667 2.036 -19.917 1.00 87.00 115 MET A O 1
ATOM 894 N N . ILE A 1 116 ? -0.948 2.581 -18.449 1.00 88.62 116 ILE A N 1
ATOM 895 C CA . ILE A 1 116 ? -0.664 4.024 -18.495 1.00 88.62 116 ILE A CA 1
ATOM 896 C C . ILE A 1 116 ? 0.745 4.305 -17.981 1.00 88.62 116 ILE A C 1
ATOM 898 O O . ILE A 1 116 ? 1.527 4.964 -18.668 1.00 88.62 116 ILE A O 1
ATOM 902 N N . VAL A 1 117 ? 1.091 3.775 -16.807 1.00 88.31 117 VAL A N 1
ATOM 903 C CA . VAL A 1 117 ? 2.398 4.014 -16.183 1.00 88.31 117 VAL A CA 1
ATOM 904 C C . VAL A 1 117 ? 3.521 3.445 -17.043 1.00 88.31 117 VAL A C 1
ATOM 906 O O . VAL A 1 117 ? 4.530 4.115 -17.248 1.00 88.31 117 VAL A O 1
ATOM 909 N N . THR A 1 118 ? 3.330 2.258 -17.624 1.00 89.31 118 THR A N 1
ATOM 910 C CA . THR A 1 118 ? 4.302 1.671 -18.557 1.00 89.31 118 THR A CA 1
ATOM 911 C C . THR A 1 118 ? 4.497 2.559 -19.782 1.00 89.31 118 THR A C 1
ATOM 913 O O . THR A 1 118 ? 5.632 2.858 -20.149 1.00 89.31 118 THR A O 1
ATOM 916 N N . THR A 1 119 ? 3.413 3.042 -20.393 1.00 87.94 119 THR A N 1
ATOM 917 C CA . THR A 1 119 ? 3.493 3.897 -21.589 1.00 87.94 119 THR A CA 1
ATOM 918 C C . THR A 1 119 ? 4.192 5.222 -21.284 1.00 87.94 119 THR A C 1
ATOM 920 O O . THR A 1 119 ? 5.079 5.643 -22.030 1.00 87.94 119 THR A O 1
ATOM 923 N N . LEU A 1 120 ? 3.839 5.861 -20.165 1.00 89.12 120 LEU A N 1
ATOM 924 C CA . LEU A 1 120 ? 4.462 7.106 -19.720 1.00 89.12 120 LEU A CA 1
ATOM 925 C C . LEU A 1 120 ? 5.934 6.908 -19.349 1.00 89.12 120 LEU A C 1
ATOM 927 O O . LEU A 1 120 ? 6.764 7.731 -19.722 1.00 89.12 120 LEU A O 1
ATOM 931 N N . GLY A 1 121 ? 6.277 5.812 -18.672 1.00 87.44 121 GLY A N 1
ATOM 932 C CA . GLY A 1 121 ? 7.655 5.493 -18.307 1.00 87.44 121 GLY A CA 1
ATOM 933 C C . GLY A 1 121 ? 8.536 5.237 -19.530 1.00 87.44 121 GLY A C 1
ATOM 934 O O . GLY A 1 121 ? 9.632 5.786 -19.622 1.00 87.44 121 GLY A O 1
ATOM 935 N N . VAL A 1 122 ? 8.038 4.490 -20.520 1.00 88.94 122 VAL A N 1
ATOM 936 C CA . VAL A 1 122 ? 8.738 4.285 -21.801 1.00 88.94 122 VAL A CA 1
ATOM 937 C C . VAL A 1 122 ? 8.929 5.608 -22.543 1.00 88.94 122 VAL A C 1
ATOM 939 O O . VAL A 1 122 ? 10.030 5.890 -23.023 1.00 88.94 122 VAL A O 1
ATOM 942 N N . ALA A 1 123 ? 7.888 6.443 -22.611 1.00 86.19 123 ALA A N 1
ATOM 943 C CA . ALA A 1 123 ? 7.968 7.761 -23.237 1.00 86.19 123 ALA A CA 1
ATOM 944 C C . ALA A 1 123 ? 8.969 8.678 -22.514 1.00 86.19 123 ALA A C 1
ATOM 946 O O . ALA A 1 123 ? 9.770 9.344 -23.168 1.00 86.19 123 ALA A O 1
ATOM 947 N N . ALA A 1 124 ? 8.977 8.671 -21.179 1.00 84.44 124 ALA A N 1
ATOM 948 C CA . ALA A 1 124 ? 9.919 9.434 -20.367 1.00 84.44 124 ALA A CA 1
ATOM 949 C C . ALA A 1 124 ? 11.364 8.978 -20.601 1.00 84.44 124 ALA A C 1
ATOM 951 O O . ALA A 1 124 ? 12.239 9.817 -20.814 1.00 84.44 124 ALA A O 1
ATOM 952 N N . VAL A 1 125 ? 11.622 7.668 -20.639 1.00 86.12 125 VAL A N 1
ATOM 953 C CA . VAL A 1 125 ? 12.949 7.114 -20.957 1.00 86.12 125 VAL A CA 1
ATOM 954 C C . VAL A 1 125 ? 13.400 7.539 -22.353 1.00 86.12 125 VAL A C 1
ATOM 956 O O . VAL A 1 125 ? 14.529 7.996 -22.514 1.00 86.12 125 VAL A O 1
ATOM 959 N N . GLY A 1 126 ? 12.513 7.458 -23.348 1.00 83.50 126 GLY A N 1
ATOM 960 C CA . GLY A 1 126 ? 12.814 7.887 -24.716 1.00 83.50 126 GLY A CA 1
ATOM 961 C C . GLY A 1 126 ? 13.024 9.399 -24.869 1.00 83.50 126 GLY A C 1
ATOM 962 O O . GLY A 1 126 ? 13.763 9.820 -25.754 1.00 83.50 126 GLY A O 1
ATOM 963 N N . ALA A 1 127 ? 12.397 10.216 -24.019 1.00 82.19 127 ALA A N 1
ATOM 964 C CA . ALA A 1 127 ? 12.524 11.672 -24.052 1.00 82.19 127 ALA A CA 1
ATOM 965 C C . ALA A 1 127 ? 13.733 12.201 -23.260 1.00 82.19 127 ALA A C 1
ATOM 967 O O . ALA A 1 127 ? 14.258 13.264 -23.586 1.00 82.19 127 ALA A O 1
ATOM 968 N N . THR A 1 128 ? 14.159 11.493 -22.210 1.00 84.75 128 THR A N 1
ATOM 969 C CA . THR A 1 128 ? 15.196 11.967 -21.273 1.00 84.75 128 THR A CA 1
ATOM 970 C C . THR A 1 128 ? 16.565 11.350 -21.515 1.00 84.75 128 THR A C 1
ATOM 972 O O . THR A 1 128 ? 17.577 11.998 -21.245 1.00 84.75 128 THR A O 1
ATOM 975 N N . LEU A 1 129 ? 16.623 10.121 -22.032 1.00 81.44 129 LEU A N 1
ATOM 976 C CA . LEU A 1 129 ? 17.878 9.433 -22.303 1.00 81.44 129 LEU A CA 1
ATOM 977 C C . LEU A 1 129 ? 18.141 9.388 -23.815 1.00 81.44 129 LEU A C 1
ATOM 979 O O . LEU A 1 129 ? 17.227 9.104 -24.589 1.00 81.44 129 LEU A O 1
ATOM 983 N N . PRO A 1 130 ? 19.390 9.607 -24.269 1.00 77.31 130 PRO A N 1
ATOM 984 C CA . PRO A 1 130 ? 19.771 9.470 -25.674 1.00 77.31 130 PRO A CA 1
ATOM 985 C C . PRO A 1 130 ? 19.903 7.984 -26.048 1.00 77.31 130 PRO A C 1
ATOM 987 O O . PRO A 1 130 ? 20.985 7.491 -26.366 1.00 77.31 130 PRO A O 1
ATOM 990 N N . VAL A 1 131 ? 18.800 7.245 -25.957 1.00 81.06 131 VAL A N 1
ATOM 991 C CA . VAL A 1 131 ? 18.743 5.798 -26.167 1.00 81.06 131 VAL A CA 1
ATOM 992 C C . VAL A 1 131 ? 17.926 5.450 -27.408 1.00 81.06 131 VAL A C 1
ATOM 994 O O . VAL A 1 131 ? 16.987 6.145 -27.785 1.00 81.06 131 VAL A O 1
ATOM 997 N N . GLY A 1 132 ? 18.288 4.350 -28.071 1.00 80.25 132 GLY A N 1
ATOM 998 C CA . GLY A 1 132 ? 17.506 3.823 -29.189 1.00 80.25 132 GLY A CA 1
ATOM 999 C C . GLY A 1 132 ? 16.171 3.226 -28.728 1.00 80.25 132 GLY A C 1
ATOM 1000 O O . GLY A 1 132 ? 16.032 2.810 -27.579 1.00 80.25 132 GLY A O 1
ATOM 1001 N N . GLY A 1 133 ? 15.207 3.106 -29.648 1.00 76.88 133 GLY A N 1
ATOM 1002 C CA . GLY A 1 133 ? 13.874 2.552 -29.357 1.00 76.88 133 GLY A CA 1
ATOM 1003 C C . GLY A 1 133 ? 13.869 1.145 -28.734 1.00 76.88 133 GLY A C 1
ATOM 1004 O O . GLY A 1 133 ? 12.942 0.805 -28.013 1.00 76.88 133 GLY A O 1
ATOM 1005 N N . GLU A 1 134 ? 14.927 0.354 -28.931 1.00 81.56 134 GLU A N 1
ATOM 1006 C CA . GLU A 1 134 ? 15.111 -0.957 -28.285 1.00 81.56 134 GLU A CA 1
ATOM 1007 C C . GLU A 1 134 ? 15.320 -0.840 -26.772 1.00 81.56 134 GLU A C 1
ATOM 1009 O O . GLU A 1 134 ? 14.731 -1.591 -26.002 1.00 81.56 134 GLU A O 1
ATOM 1014 N N . ALA A 1 135 ? 16.126 0.128 -26.334 1.00 81.06 135 ALA A N 1
ATOM 1015 C CA . ALA A 1 135 ? 16.386 0.369 -24.919 1.00 81.06 135 ALA A CA 1
ATOM 1016 C C . ALA A 1 135 ? 15.178 1.022 -24.230 1.00 81.06 135 ALA A C 1
ATOM 1018 O O . ALA A 1 135 ? 14.876 0.687 -23.086 1.00 81.06 135 ALA A O 1
ATOM 1019 N N . ALA A 1 136 ? 14.436 1.878 -24.942 1.00 84.81 136 ALA A N 1
ATOM 1020 C CA . ALA A 1 136 ? 13.146 2.378 -24.465 1.00 84.81 136 ALA A CA 1
ATOM 1021 C C . ALA A 1 136 ? 12.114 1.240 -24.328 1.00 84.81 136 ALA A C 1
ATOM 1023 O O . ALA A 1 136 ? 11.424 1.153 -23.315 1.00 84.81 136 ALA A O 1
ATOM 1024 N N . GLY A 1 137 ? 12.059 0.314 -25.294 1.00 84.31 137 GLY A N 1
ATOM 1025 C CA . GLY A 1 137 ? 11.221 -0.886 -25.208 1.00 84.31 137 GLY A CA 1
ATOM 1026 C C . GLY A 1 137 ? 11.600 -1.791 -24.033 1.00 84.31 137 GLY A C 1
ATOM 1027 O O . GLY A 1 137 ? 10.725 -2.271 -23.315 1.00 84.31 137 GLY A O 1
ATOM 1028 N N . LEU A 1 138 ? 12.899 -1.967 -23.776 1.00 89.94 138 LEU A N 1
ATOM 1029 C CA . LEU A 1 138 ? 13.396 -2.763 -22.652 1.00 89.94 138 LEU A CA 1
ATOM 1030 C C . LEU A 1 138 ? 13.065 -2.120 -21.297 1.00 89.94 138 LEU A C 1
ATOM 1032 O O . LEU A 1 138 ? 12.726 -2.832 -20.355 1.00 89.94 138 LEU A O 1
ATOM 1036 N N . ALA A 1 139 ? 13.067 -0.787 -21.207 1.00 88.81 139 ALA A N 1
ATOM 1037 C CA . ALA A 1 139 ? 12.562 -0.088 -20.027 1.00 88.81 139 ALA A CA 1
ATOM 1038 C C . ALA A 1 139 ? 11.075 -0.389 -19.773 1.00 88.81 139 ALA A C 1
ATOM 1040 O O . ALA A 1 139 ? 10.688 -0.609 -18.630 1.00 88.81 139 ALA A O 1
ATOM 1041 N N . GLY A 1 140 ? 10.260 -0.496 -20.826 1.00 89.06 140 GLY A N 1
ATOM 1042 C CA . GLY A 1 140 ? 8.864 -0.930 -20.713 1.00 89.06 140 GLY A CA 1
ATOM 1043 C C . GLY A 1 140 ? 8.722 -2.343 -20.151 1.00 89.06 140 GLY A C 1
ATOM 1044 O O . GLY A 1 140 ? 7.915 -2.568 -19.254 1.00 89.06 140 GLY A O 1
ATOM 1045 N N . VAL A 1 141 ? 9.559 -3.279 -20.608 1.00 91.94 141 VAL A N 1
ATOM 1046 C CA . VAL A 1 141 ? 9.597 -4.652 -20.068 1.00 91.94 141 VAL A CA 1
ATOM 1047 C C . VAL A 1 141 ? 9.983 -4.651 -18.586 1.00 91.94 141 VAL A C 1
ATOM 1049 O O . VAL A 1 141 ? 9.379 -5.375 -17.797 1.00 91.94 141 VAL A O 1
ATOM 1052 N N . LEU A 1 142 ? 10.946 -3.818 -18.180 1.00 91.06 142 LEU A N 1
ATOM 1053 C CA . LEU A 1 142 ? 11.349 -3.690 -16.776 1.00 91.06 142 LEU A CA 1
ATOM 1054 C C . LEU A 1 142 ? 10.238 -3.093 -15.902 1.00 91.06 142 LEU A C 1
ATOM 1056 O O . LEU A 1 142 ? 10.017 -3.576 -14.793 1.00 91.06 142 LEU A O 1
ATOM 1060 N N . ILE A 1 143 ? 9.504 -2.099 -16.406 1.00 89.94 143 ILE A N 1
ATOM 1061 C CA . ILE A 1 143 ? 8.354 -1.521 -15.698 1.00 89.94 143 ILE A CA 1
ATOM 1062 C C . ILE A 1 143 ? 7.247 -2.574 -15.523 1.00 89.94 143 ILE A C 1
ATOM 1064 O O . ILE A 1 143 ? 6.763 -2.771 -14.408 1.00 89.94 143 ILE A O 1
ATOM 1068 N N . LEU A 1 144 ? 6.907 -3.320 -16.581 1.00 90.44 144 LEU A N 1
ATOM 1069 C CA . LEU A 1 144 ? 5.946 -4.430 -16.502 1.00 90.44 144 LEU A CA 1
ATOM 1070 C C . LEU A 1 144 ? 6.412 -5.537 -15.549 1.00 90.44 144 LEU A C 1
ATOM 1072 O O . LEU A 1 144 ? 5.601 -6.110 -14.826 1.00 90.44 144 LEU A O 1
ATOM 1076 N N . THR A 1 145 ? 7.718 -5.812 -15.506 1.00 90.94 145 THR A N 1
ATOM 1077 C CA . THR A 1 145 ? 8.296 -6.758 -14.541 1.00 90.94 145 THR A CA 1
ATOM 1078 C C . THR A 1 145 ? 8.012 -6.299 -13.113 1.00 90.94 145 THR A C 1
ATOM 1080 O O . THR A 1 145 ? 7.553 -7.107 -12.308 1.00 90.94 145 THR A O 1
ATOM 1083 N N . GLY A 1 146 ? 8.191 -5.004 -12.824 1.00 85.94 146 GLY A N 1
ATOM 1084 C CA . GLY A 1 146 ? 7.810 -4.399 -11.545 1.00 85.94 146 GLY A CA 1
ATOM 1085 C C . GLY A 1 146 ? 6.338 -4.636 -11.199 1.00 85.94 146 GLY A C 1
ATOM 1086 O O . GLY A 1 146 ? 6.040 -5.144 -10.120 1.00 85.94 146 GLY A O 1
ATOM 1087 N N . PHE A 1 147 ? 5.425 -4.389 -12.142 1.00 87.50 147 PHE A N 1
ATOM 1088 C CA . PHE A 1 147 ? 3.995 -4.654 -11.939 1.00 87.50 147 PHE A CA 1
ATOM 1089 C C . PHE A 1 147 ? 3.663 -6.140 -11.733 1.00 87.50 147 PHE A C 1
ATOM 1091 O O . PHE A 1 147 ? 2.738 -6.458 -10.988 1.00 87.50 147 PHE A O 1
ATOM 1098 N N . SER A 1 148 ? 4.434 -7.062 -12.318 1.00 86.25 148 SER A N 1
ATOM 1099 C CA . SER A 1 148 ? 4.235 -8.495 -12.061 1.00 86.25 148 SER A CA 1
ATOM 1100 C C . SER A 1 148 ? 4.641 -8.920 -10.653 1.00 86.25 148 SER A C 1
ATOM 1102 O O . SER A 1 148 ? 3.990 -9.781 -10.068 1.00 86.25 148 SER A O 1
ATOM 1104 N N . THR A 1 149 ? 5.663 -8.284 -10.064 1.00 82.88 149 THR A N 1
ATOM 1105 C CA . THR A 1 149 ? 6.102 -8.628 -8.699 1.00 82.88 149 THR A CA 1
ATOM 1106 C C . THR A 1 149 ? 5.063 -8.291 -7.636 1.00 82.88 149 THR A C 1
ATOM 1108 O O . THR A 1 149 ? 4.996 -8.975 -6.619 1.00 82.88 149 THR A O 1
ATOM 1111 N N . ILE A 1 150 ? 4.230 -7.281 -7.892 1.00 78.56 150 ILE A N 1
ATOM 1112 C CA . ILE A 1 150 ? 3.123 -6.880 -7.014 1.00 78.56 150 ILE A CA 1
ATOM 1113 C C . ILE A 1 150 ? 1.784 -7.525 -7.409 1.00 78.56 150 ILE A C 1
ATOM 1115 O O . ILE A 1 150 ? 0.753 -7.198 -6.835 1.00 78.56 150 ILE A O 1
ATOM 1119 N N . GLY A 1 151 ? 1.780 -8.438 -8.387 1.00 79.19 151 GLY A N 1
ATOM 1120 C CA . GLY A 1 151 ? 0.593 -9.200 -8.787 1.00 79.19 151 GLY A CA 1
ATOM 1121 C C . GLY A 1 151 ? -0.407 -8.457 -9.678 1.00 79.19 151 GLY A C 1
ATOM 1122 O O . GLY A 1 151 ? -1.479 -8.989 -9.944 1.00 79.19 151 GLY A O 1
ATOM 1123 N N . TRP A 1 152 ? -0.077 -7.260 -10.168 1.00 82.69 152 TRP A N 1
ATOM 1124 C CA . TRP A 1 152 ? -0.979 -6.460 -11.011 1.00 82.69 152 TRP A CA 1
ATOM 1125 C C . TRP A 1 152 ? -1.029 -6.937 -12.461 1.00 82.69 152 TRP A C 1
ATOM 1127 O O . TRP A 1 152 ? -2.040 -6.785 -13.141 1.00 82.69 152 TRP A O 1
ATOM 1137 N N . VAL A 1 153 ? 0.078 -7.494 -12.951 1.00 85.75 153 VAL A N 1
ATOM 1138 C CA . VAL A 1 153 ? 0.211 -7.981 -14.326 1.00 85.75 153 VAL A CA 1
ATOM 1139 C C . VAL A 1 153 ? 0.736 -9.410 -14.302 1.00 85.75 153 VAL A C 1
ATOM 1141 O O . VAL A 1 153 ? 1.676 -9.727 -13.576 1.00 85.75 153 VAL A O 1
ATOM 1144 N N . GLY A 1 154 ? 0.147 -10.281 -15.118 1.00 85.25 154 GLY A N 1
ATOM 1145 C CA . GLY A 1 154 ? 0.596 -11.663 -15.243 1.00 85.25 154 GLY A CA 1
ATOM 1146 C C . GLY A 1 154 ? 2.006 -11.780 -15.837 1.00 85.25 154 GLY A C 1
ATOM 1147 O O . GLY A 1 154 ? 2.420 -11.006 -16.706 1.00 85.25 154 GLY A O 1
ATOM 1148 N N . TYR A 1 155 ? 2.768 -12.777 -15.380 1.00 86.88 155 TYR A N 1
ATOM 1149 C CA . TYR A 1 155 ? 4.113 -13.064 -15.900 1.00 86.88 155 TYR A CA 1
ATOM 1150 C C . TYR A 1 155 ? 4.123 -13.430 -17.392 1.00 86.88 155 TYR A C 1
ATOM 1152 O O . TYR A 1 155 ? 5.121 -13.210 -18.078 1.00 86.88 155 TYR A O 1
ATOM 1160 N N . ASP A 1 156 ? 3.016 -13.961 -17.904 1.00 89.44 156 ASP A N 1
ATOM 1161 C CA . ASP A 1 156 ? 2.782 -14.241 -19.321 1.00 89.44 156 ASP A CA 1
ATOM 1162 C C . ASP A 1 156 ? 2.879 -12.974 -20.184 1.00 89.44 156 ASP A C 1
ATOM 1164 O O . ASP A 1 156 ? 3.484 -12.998 -21.258 1.00 89.44 156 ASP A O 1
ATOM 1168 N N . VAL A 1 157 ? 2.381 -11.845 -19.680 1.00 87.50 157 VAL A N 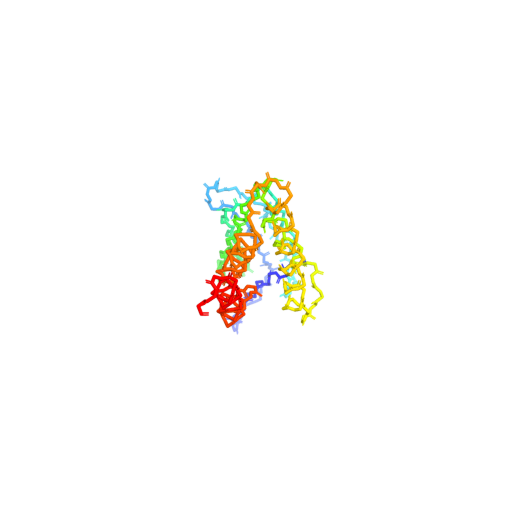1
ATOM 1169 C CA . VAL A 1 157 ? 2.440 -10.542 -20.357 1.00 87.50 157 VAL A CA 1
ATOM 1170 C C . VAL A 1 157 ? 3.869 -10.012 -20.395 1.00 87.50 157 VAL A C 1
ATOM 1172 O O . VAL A 1 157 ? 4.332 -9.551 -21.440 1.00 87.50 157 VAL A O 1
ATOM 1175 N N . VAL A 1 158 ? 4.596 -10.118 -19.278 1.00 89.31 158 VAL A N 1
ATOM 1176 C CA . VAL A 1 158 ? 6.011 -9.716 -19.192 1.00 89.31 158 VAL A CA 1
ATOM 1177 C C . VAL A 1 158 ? 6.856 -10.543 -20.156 1.00 89.31 158 VAL A C 1
ATOM 1179 O O . VAL A 1 158 ? 7.684 -9.998 -20.891 1.00 89.31 158 VAL A O 1
ATOM 1182 N N . PHE A 1 159 ? 6.612 -11.854 -20.201 1.00 90.00 159 PHE A N 1
ATOM 1183 C CA . PHE A 1 159 ? 7.279 -12.757 -21.128 1.00 90.00 159 PHE A CA 1
ATOM 1184 C C . PHE A 1 159 ? 6.981 -12.390 -22.588 1.00 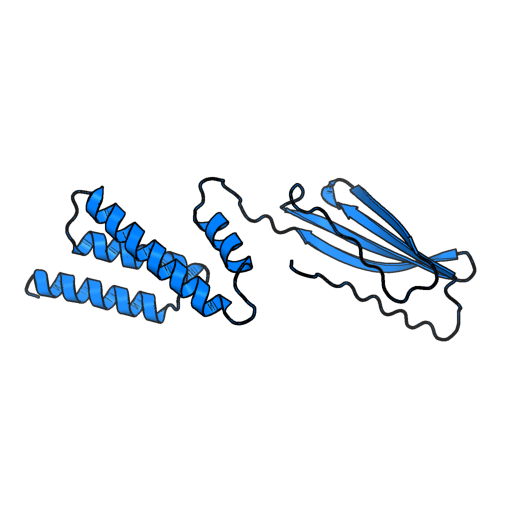90.00 159 PHE A C 1
ATOM 1186 O O . PHE A 1 159 ? 7.912 -12.227 -23.379 1.00 90.00 159 PHE A O 1
ATOM 1193 N N . ALA A 1 160 ? 5.708 -12.188 -22.943 1.00 91.19 160 ALA A N 1
ATOM 1194 C CA . ALA A 1 160 ? 5.306 -11.802 -24.294 1.00 91.19 160 ALA A CA 1
ATOM 1195 C C . ALA A 1 160 ? 5.929 -10.461 -24.725 1.00 91.19 160 ALA A C 1
ATOM 1197 O O . ALA A 1 160 ? 6.468 -10.356 -25.830 1.00 91.19 160 ALA A O 1
ATOM 1198 N N . ALA A 1 161 ? 5.927 -9.459 -23.841 1.00 88.75 161 ALA A N 1
ATOM 1199 C CA . ALA A 1 161 ? 6.558 -8.164 -24.088 1.00 88.75 161 ALA A CA 1
ATOM 1200 C C . ALA A 1 161 ? 8.081 -8.294 -24.270 1.00 88.75 161 ALA A C 1
ATOM 1202 O O . ALA A 1 161 ? 8.650 -7.702 -25.190 1.00 88.75 161 ALA A O 1
ATOM 1203 N N . GLY A 1 162 ? 8.740 -9.114 -23.446 1.00 89.00 162 GLY A N 1
ATOM 1204 C CA . GLY A 1 162 ? 10.170 -9.403 -23.562 1.00 89.00 162 GLY A CA 1
ATOM 1205 C C . GLY A 1 162 ? 10.535 -10.059 -24.895 1.00 89.00 162 GLY A C 1
ATOM 1206 O O . GLY A 1 162 ? 11.486 -9.634 -25.554 1.00 89.00 162 GLY A O 1
ATOM 1207 N N . VAL A 1 163 ? 9.747 -11.043 -25.338 1.00 91.00 163 VAL A N 1
ATOM 1208 C CA . VAL A 1 163 ? 9.926 -11.693 -26.647 1.00 91.00 163 VAL A CA 1
ATOM 1209 C C . VAL A 1 163 ? 9.689 -10.705 -27.792 1.00 91.00 163 VAL A C 1
ATOM 1211 O O . VAL A 1 163 ? 10.457 -10.697 -28.756 1.00 91.00 163 VAL A O 1
ATOM 1214 N N . ALA A 1 164 ? 8.679 -9.837 -27.697 1.00 88.00 164 ALA A N 1
ATOM 1215 C CA . ALA A 1 164 ? 8.404 -8.820 -28.712 1.00 88.00 164 ALA A CA 1
ATOM 1216 C C . ALA A 1 164 ? 9.563 -7.817 -28.853 1.00 88.00 164 ALA A C 1
ATOM 1218 O O . ALA A 1 164 ? 10.027 -7.558 -29.963 1.00 88.00 164 ALA A O 1
ATOM 1219 N N . VAL A 1 165 ? 10.095 -7.301 -27.741 1.00 87.69 165 VAL A N 1
ATOM 1220 C CA . VAL A 1 165 ? 11.249 -6.386 -27.766 1.00 87.69 165 VAL A CA 1
ATOM 1221 C C . VAL A 1 165 ? 12.508 -7.099 -28.262 1.00 87.69 165 VAL A C 1
ATOM 1223 O O . VAL A 1 165 ? 13.220 -6.565 -29.112 1.00 87.69 165 VAL A O 1
ATOM 1226 N N . GLY A 1 166 ? 12.766 -8.318 -27.780 1.00 87.88 166 GLY A N 1
ATOM 1227 C CA . GLY A 1 166 ? 13.924 -9.113 -28.186 1.00 87.88 166 GLY A CA 1
ATOM 1228 C C . GLY A 1 166 ? 13.911 -9.457 -29.677 1.00 87.88 166 GLY A C 1
ATOM 1229 O O . GLY A 1 166 ? 14.912 -9.258 -30.362 1.00 87.88 166 GLY A O 1
ATOM 1230 N N . SER A 1 167 ? 12.771 -9.907 -30.202 1.00 86.56 167 SER A N 1
ATOM 1231 C CA . SER A 1 167 ? 12.612 -10.219 -31.629 1.00 86.56 167 SER A CA 1
ATOM 1232 C C . SER A 1 167 ? 12.758 -8.981 -32.512 1.00 86.56 167 SER A C 1
ATOM 1234 O O . SER A 1 167 ? 13.445 -9.035 -33.530 1.00 86.56 167 SER A O 1
ATOM 1236 N N . LEU A 1 168 ? 12.200 -7.839 -32.107 1.00 84.62 168 LEU A N 1
ATOM 1237 C CA . LEU A 1 168 ? 12.319 -6.593 -32.864 1.00 84.62 168 LEU A CA 1
ATOM 1238 C C . LEU A 1 168 ? 13.757 -6.046 -32.857 1.00 84.62 168 LEU A C 1
ATOM 1240 O O . LEU A 1 168 ? 14.233 -5.542 -33.876 1.00 84.62 168 LEU A O 1
ATOM 1244 N N . ALA A 1 169 ? 14.480 -6.210 -31.745 1.00 85.06 169 ALA A N 1
ATOM 1245 C CA . ALA A 1 169 ? 15.902 -5.882 -31.659 1.00 85.06 169 ALA A CA 1
ATOM 1246 C C . ALA A 1 169 ? 16.769 -6.792 -32.552 1.00 85.06 169 ALA A C 1
ATOM 1248 O O . ALA A 1 169 ? 17.700 -6.312 -33.202 1.00 85.06 169 ALA A O 1
ATOM 1249 N N . LEU A 1 170 ? 16.456 -8.091 -32.624 1.00 85.19 170 LEU A N 1
ATOM 1250 C CA . LEU A 1 170 ? 17.134 -9.038 -33.519 1.00 85.19 170 LEU A CA 1
ATOM 1251 C C . LEU A 1 170 ? 16.876 -8.705 -34.994 1.00 85.19 170 LEU A C 1
ATOM 1253 O O . LEU A 1 170 ? 17.833 -8.563 -35.757 1.00 85.19 170 LEU A O 1
ATOM 1257 N N . LEU A 1 171 ? 15.618 -8.443 -35.363 1.00 85.25 171 LEU A N 1
ATOM 1258 C CA . LEU A 1 171 ? 15.237 -8.039 -36.721 1.00 85.25 171 LEU A CA 1
ATOM 1259 C C . LEU A 1 171 ? 15.972 -6.777 -37.173 1.00 85.25 171 LEU A C 1
ATOM 1261 O O . LEU A 1 171 ? 16.443 -6.694 -38.307 1.00 85.25 171 LEU A O 1
ATOM 1265 N N . ARG A 1 172 ? 16.123 -5.790 -36.285 1.00 78.81 172 ARG A N 1
ATOM 1266 C CA . ARG A 1 172 ? 16.841 -4.555 -36.618 1.00 78.81 172 ARG A CA 1
ATOM 1267 C C . ARG A 1 172 ? 18.348 -4.761 -36.774 1.00 78.81 172 ARG A C 1
ATOM 1269 O O . ARG A 1 172 ? 19.005 -3.991 -37.471 1.00 78.81 172 ARG A O 1
ATOM 1276 N N . ARG A 1 173 ? 18.891 -5.798 -36.137 1.00 79.62 173 ARG A N 1
ATOM 1277 C CA . ARG A 1 173 ? 20.286 -6.229 -36.284 1.00 79.62 173 ARG A CA 1
ATOM 1278 C C . ARG A 1 173 ? 20.511 -7.141 -37.493 1.00 79.62 173 ARG A C 1
ATOM 1280 O O . ARG A 1 173 ? 21.663 -7.457 -37.776 1.00 79.62 173 ARG A O 1
ATOM 1287 N N . GLY A 1 174 ? 19.452 -7.507 -38.221 1.00 73.75 174 GLY A N 1
ATOM 1288 C CA . GLY A 1 174 ? 19.523 -8.387 -39.389 1.00 73.75 174 GLY A CA 1
ATOM 1289 C C . GLY A 1 174 ? 19.818 -9.848 -39.040 1.00 73.75 174 GLY A C 1
ATOM 1290 O O . GLY A 1 174 ? 20.388 -10.552 -39.874 1.00 73.75 174 GLY A O 1
ATOM 1291 N N . LEU A 1 175 ? 19.482 -10.264 -37.812 1.00 63.94 175 LEU A N 1
ATOM 1292 C CA . LEU A 1 175 ? 19.588 -11.637 -37.308 1.00 63.94 175 LEU A CA 1
ATOM 1293 C C . LEU A 1 175 ? 18.259 -12.384 -37.437 1.00 63.94 175 LEU A C 1
ATOM 1295 O O . LEU A 1 175 ? 17.202 -11.737 -37.255 1.00 63.94 175 LEU A O 1
#

Radius of gyration: 25.88 Å; chains: 1; bounding box: 49×33×78 Å